Protein AF-A0A1F9K2Q4-F1 (afdb_monomer)

Structure (mmCIF, N/CA/C/O backbone):
data_AF-A0A1F9K2Q4-F1
#
_entry.id   AF-A0A1F9K2Q4-F1
#
loop_
_atom_site.group_PDB
_atom_site.id
_atom_site.type_symbol
_atom_site.label_atom_id
_atom_site.label_alt_id
_atom_site.label_comp_id
_atom_site.label_asym_id
_atom_site.label_entity_id
_atom_site.label_seq_id
_atom_site.pdbx_PDB_ins_code
_atom_site.Cartn_x
_atom_site.Cartn_y
_atom_site.Cartn_z
_atom_site.occupancy
_atom_site.B_iso_or_equiv
_atom_site.auth_seq_id
_atom_site.auth_comp_id
_atom_site.auth_asym_id
_atom_site.auth_atom_id
_atom_site.pdbx_PDB_model_num
ATOM 1 N N . MET A 1 1 ? 4.432 1.149 -15.123 1.00 59.22 1 MET A N 1
ATOM 2 C CA . MET A 1 1 ? 5.516 0.956 -14.138 1.00 59.22 1 MET A CA 1
ATOM 3 C C . MET A 1 1 ? 6.153 -0.392 -14.389 1.00 59.22 1 MET A C 1
ATOM 5 O O . MET A 1 1 ? 5.406 -1.311 -14.721 1.00 59.22 1 MET A O 1
ATOM 9 N N . PRO A 1 2 ? 7.480 -0.521 -14.248 1.00 77.06 2 PRO A N 1
ATOM 10 C CA . PRO A 1 2 ? 8.122 -1.824 -14.125 1.00 77.06 2 PRO A CA 1
ATOM 11 C C . PRO A 1 2 ? 7.406 -2.653 -13.051 1.00 77.06 2 PRO A C 1
ATOM 13 O O . PRO A 1 2 ? 7.015 -2.124 -12.010 1.00 77.06 2 PRO A O 1
ATOM 16 N N . ARG A 1 3 ? 7.191 -3.946 -13.303 1.00 75.50 3 ARG A N 1
ATOM 17 C CA . ARG A 1 3 ? 6.438 -4.821 -12.388 1.00 75.50 3 ARG A CA 1
ATOM 18 C C . ARG A 1 3 ? 7.090 -4.913 -11.004 1.00 75.50 3 ARG A C 1
ATOM 20 O O . ARG A 1 3 ? 6.385 -4.958 -10.002 1.00 75.50 3 ARG A O 1
ATOM 27 N N . ASN A 1 4 ? 8.422 -4.880 -10.957 1.00 85.06 4 ASN A N 1
ATOM 28 C CA . ASN A 1 4 ? 9.186 -4.942 -9.712 1.00 85.06 4 ASN A CA 1
ATOM 29 C C . ASN A 1 4 ? 8.891 -3.746 -8.799 1.00 85.06 4 ASN A C 1
ATOM 31 O O . ASN A 1 4 ? 8.669 -3.933 -7.607 1.00 85.06 4 ASN A O 1
ATOM 35 N N . ASP A 1 5 ? 8.775 -2.542 -9.357 1.00 91.88 5 ASP A N 1
ATOM 36 C CA . ASP A 1 5 ? 8.471 -1.337 -8.584 1.00 91.88 5 ASP A CA 1
ATOM 37 C C . ASP A 1 5 ? 7.107 -1.428 -7.895 1.00 91.88 5 ASP A C 1
ATOM 39 O O . ASP A 1 5 ? 6.926 -0.905 -6.797 1.00 91.88 5 ASP A O 1
ATOM 43 N N . GLN A 1 6 ? 6.127 -2.074 -8.540 1.00 94.00 6 GLN A N 1
ATOM 44 C CA . GLN A 1 6 ? 4.801 -2.300 -7.962 1.00 94.00 6 GLN A CA 1
ATOM 45 C C . GLN A 1 6 ? 4.862 -3.202 -6.734 1.00 94.00 6 GLN A C 1
ATOM 47 O O . GLN A 1 6 ? 4.347 -2.819 -5.686 1.00 94.00 6 GLN A O 1
ATOM 52 N N . VAL A 1 7 ? 5.528 -4.350 -6.847 1.00 94.94 7 VAL A N 1
ATOM 53 C CA . VAL A 1 7 ? 5.651 -5.299 -5.733 1.00 94.94 7 VAL A CA 1
ATOM 54 C C . VAL A 1 7 ? 6.395 -4.657 -4.559 1.00 94.94 7 VAL A C 1
ATOM 56 O O . VAL A 1 7 ? 5.953 -4.763 -3.417 1.00 94.94 7 VAL A O 1
ATOM 59 N N . THR A 1 8 ? 7.472 -3.918 -4.835 1.00 95.69 8 THR A N 1
ATOM 60 C CA . THR A 1 8 ? 8.232 -3.213 -3.796 1.00 95.69 8 THR A CA 1
ATOM 61 C C . THR A 1 8 ? 7.387 -2.156 -3.082 1.00 95.69 8 THR A C 1
ATOM 63 O O . THR A 1 8 ? 7.385 -2.111 -1.854 1.00 95.69 8 THR A O 1
ATOM 66 N N . ARG A 1 9 ? 6.612 -1.335 -3.807 1.00 96.44 9 ARG A N 1
ATOM 67 C CA . ARG A 1 9 ? 5.696 -0.376 -3.158 1.00 96.44 9 ARG A CA 1
ATOM 68 C C . ARG A 1 9 ? 4.647 -1.066 -2.301 1.00 96.44 9 ARG A C 1
ATOM 70 O O . ARG A 1 9 ? 4.443 -0.653 -1.166 1.00 96.44 9 ARG A O 1
ATOM 77 N N . GLN A 1 10 ? 4.005 -2.108 -2.827 1.00 96.12 10 GLN A N 1
ATOM 78 C CA . GLN A 1 10 ? 2.998 -2.874 -2.092 1.00 96.12 10 GLN A CA 1
ATOM 79 C C . GLN A 1 10 ? 3.562 -3.431 -0.782 1.00 96.12 10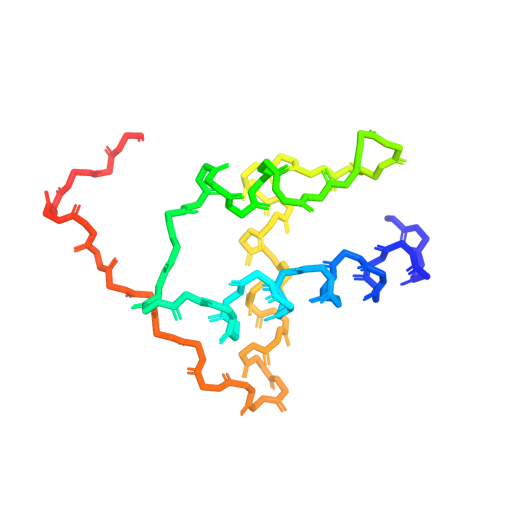 GLN A C 1
ATOM 81 O O . GLN A 1 10 ? 2.893 -3.369 0.246 1.00 96.12 10 GLN A O 1
ATOM 86 N N . TRP A 1 11 ? 4.817 -3.886 -0.789 1.00 96.62 11 TRP A N 1
ATOM 87 C CA . TRP A 1 11 ? 5.498 -4.333 0.423 1.00 96.62 11 TRP A CA 1
ATOM 88 C C . TRP A 1 11 ? 5.653 -3.218 1.471 1.00 96.62 11 TRP A C 1
ATOM 90 O O . TRP A 1 11 ? 5.337 -3.441 2.639 1.00 96.62 11 TRP A O 1
ATOM 100 N N . TYR A 1 12 ? 6.062 -2.006 1.075 1.00 97.25 12 TYR A N 1
ATOM 101 C CA . TYR A 1 12 ? 6.127 -0.862 1.998 1.00 97.25 12 TYR A CA 1
ATOM 102 C C . TYR A 1 12 ? 4.752 -0.485 2.563 1.00 97.25 12 TYR A C 1
ATOM 104 O O . TYR A 1 12 ? 4.636 -0.219 3.761 1.00 97.25 12 TYR A O 1
ATOM 112 N N . LEU A 1 13 ? 3.709 -0.505 1.726 1.00 96.19 13 LEU A N 1
ATOM 113 C CA . LEU A 1 13 ? 2.338 -0.214 2.151 1.00 96.19 13 LEU A CA 1
ATOM 114 C C . LEU A 1 13 ? 1.852 -1.212 3.203 1.00 96.19 13 LEU A C 1
ATOM 116 O O . LEU A 1 13 ? 1.359 -0.800 4.251 1.00 96.19 13 LEU A O 1
ATOM 120 N N . LEU A 1 14 ? 2.044 -2.511 2.958 1.00 95.44 14 LEU A N 1
ATOM 121 C CA . LEU A 1 14 ? 1.687 -3.560 3.914 1.00 95.44 14 LEU A CA 1
ATOM 122 C C . LEU A 1 14 ? 2.467 -3.404 5.221 1.00 95.44 14 LEU A C 1
ATOM 124 O O . LEU A 1 14 ? 1.862 -3.389 6.287 1.00 95.44 14 LEU A O 1
ATOM 128 N N . ARG A 1 15 ? 3.784 -3.170 5.149 1.00 95.38 15 ARG A N 1
ATOM 129 C CA . ARG A 1 15 ? 4.627 -2.926 6.331 1.00 95.38 15 ARG A CA 1
ATOM 130 C C . ARG A 1 15 ? 4.118 -1.742 7.161 1.00 95.38 15 ARG A C 1
ATOM 132 O O . ARG A 1 15 ? 4.102 -1.812 8.390 1.00 95.38 15 ARG A O 1
ATOM 139 N N . ARG A 1 16 ? 3.710 -0.649 6.502 1.00 95.44 16 ARG A N 1
ATOM 140 C CA . ARG A 1 16 ? 3.144 0.528 7.175 1.00 95.44 16 ARG A CA 1
ATOM 141 C C . ARG A 1 16 ? 1.820 0.183 7.853 1.00 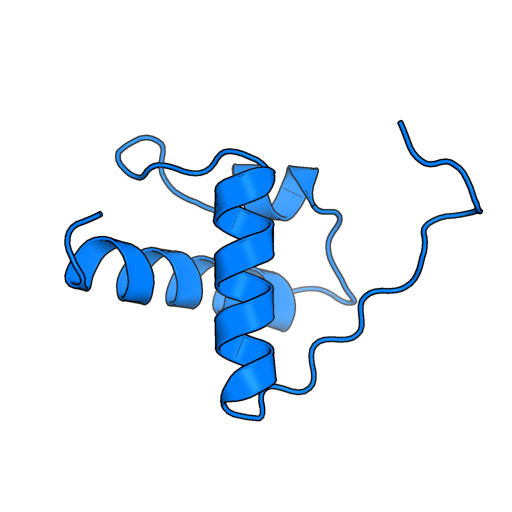95.44 16 ARG A C 1
ATOM 143 O O . ARG A 1 16 ? 1.673 0.513 9.028 1.00 95.44 16 ARG A O 1
ATOM 150 N N . LEU A 1 17 ? 0.914 -0.490 7.147 1.00 92.88 17 LEU A N 1
ATOM 151 C CA . LEU A 1 17 ? -0.408 -0.873 7.651 1.00 92.88 17 LEU A CA 1
ATOM 152 C C . LEU A 1 17 ? -0.341 -1.892 8.797 1.00 92.88 17 LEU A C 1
ATOM 154 O O . LEU A 1 17 ? -1.091 -1.759 9.754 1.00 92.88 17 LEU A O 1
ATOM 158 N N . GLU A 1 18 ? 0.578 -2.858 8.753 1.00 91.31 18 GLU A N 1
ATOM 159 C CA . GLU A 1 18 ? 0.782 -3.834 9.837 1.00 91.31 18 GLU A CA 1
ATOM 160 C C . GLU A 1 18 ? 1.300 -3.181 11.124 1.00 91.31 18 GLU A C 1
ATOM 162 O O . GLU A 1 18 ? 0.993 -3.626 12.228 1.00 91.31 18 GLU A O 1
ATOM 167 N N . SER A 1 19 ? 2.105 -2.121 10.994 1.00 86.94 19 SER A N 1
ATOM 168 C CA . SER A 1 19 ? 2.691 -1.416 12.141 1.00 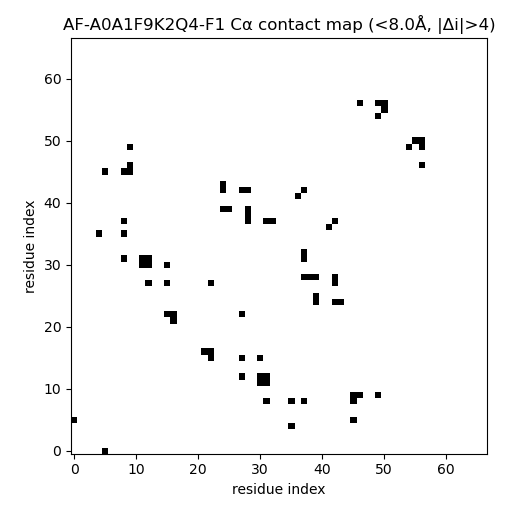86.94 19 SER A CA 1
ATOM 169 C C . SER A 1 19 ? 1.729 -0.448 12.838 1.00 86.94 19 SER A C 1
ATOM 171 O O . SER A 1 19 ? 2.059 0.080 13.903 1.00 86.94 19 SER A O 1
ATOM 173 N N . SER A 1 20 ? 0.562 -0.178 12.247 1.00 77.50 20 SER A N 1
ATOM 174 C CA . SER A 1 20 ? -0.382 0.833 12.721 1.00 77.50 20 SER A CA 1
ATOM 175 C C . SER A 1 20 ? -1.789 0.262 12.915 1.00 77.50 20 SER A C 1
ATOM 177 O O . SER A 1 20 ? -2.115 -0.830 12.471 1.00 77.50 20 SER A O 1
ATOM 179 N N . ARG A 1 21 ? -2.671 1.015 13.585 1.00 83.25 21 ARG A N 1
ATOM 180 C CA . ARG A 1 21 ? -4.109 0.680 13.670 1.00 83.25 21 ARG A CA 1
ATOM 181 C C . ARG A 1 21 ? -4.897 1.148 12.433 1.00 83.25 21 ARG A C 1
ATOM 183 O O . ARG A 1 21 ? -6.105 1.319 12.515 1.00 83.25 21 ARG A O 1
ATOM 190 N N . GLY A 1 22 ? -4.206 1.425 11.329 1.00 84.81 22 GLY A N 1
ATOM 191 C CA . GLY A 1 22 ? -4.720 2.162 10.173 1.00 84.81 22 GLY A CA 1
ATOM 192 C C . GLY A 1 22 ? -3.779 3.296 9.760 1.00 84.81 22 GLY A C 1
ATOM 193 O O . GLY A 1 22 ? -2.900 3.703 10.525 1.00 84.81 22 GLY A O 1
ATOM 194 N N . ALA A 1 23 ? -3.915 3.772 8.526 1.00 91.94 23 ALA A N 1
ATOM 195 C CA . ALA A 1 23 ? -3.124 4.877 7.994 1.00 91.94 23 ALA A CA 1
ATOM 196 C C . ALA A 1 23 ? -3.957 5.678 6.994 1.00 91.94 23 ALA A C 1
ATOM 198 O O . ALA A 1 23 ? -4.708 5.116 6.195 1.00 91.94 23 ALA A O 1
ATOM 199 N N . THR A 1 24 ? -3.793 6.995 7.013 1.00 92.81 24 THR A N 1
ATOM 200 C CA . THR A 1 24 ? -4.353 7.868 5.983 1.00 92.81 24 THR A CA 1
ATOM 201 C C . THR A 1 24 ? -3.633 7.649 4.652 1.00 92.81 24 THR A C 1
ATOM 203 O O . THR A 1 24 ? -2.468 7.243 4.603 1.00 92.81 24 THR A O 1
ATOM 206 N N . LEU A 1 25 ? -4.290 7.990 3.539 1.00 92.69 25 LEU A N 1
ATOM 207 C CA . LEU A 1 25 ? -3.660 7.893 2.220 1.00 92.69 25 LEU A CA 1
ATOM 208 C C . LEU A 1 25 ? -2.370 8.722 2.129 1.00 92.69 25 LEU A C 1
ATOM 210 O O . LEU A 1 25 ? -1.419 8.301 1.478 1.00 92.69 25 LEU A O 1
ATOM 214 N N . GLN A 1 26 ? -2.317 9.880 2.790 1.00 94.25 26 GLN A N 1
ATOM 215 C CA . GLN A 1 26 ? -1.127 10.729 2.799 1.00 94.25 26 GLN A CA 1
ATOM 216 C C . GLN A 1 26 ? 0.047 10.062 3.527 1.00 94.25 26 GLN A C 1
ATOM 218 O O . GLN A 1 26 ? 1.175 10.114 3.040 1.00 94.25 26 GLN A O 1
ATOM 223 N N . GLU A 1 27 ? -0.202 9.392 4.653 1.00 95.31 27 GLU A N 1
ATOM 224 C CA . GLU A 1 27 ? 0.833 8.627 5.356 1.00 95.31 27 GLU A CA 1
ATOM 225 C C . GLU A 1 27 ? 1.325 7.440 4.529 1.00 95.31 27 GLU A C 1
ATOM 227 O O . GLU A 1 27 ? 2.520 7.147 4.520 1.00 95.31 27 GLU A O 1
ATOM 232 N N . LEU A 1 28 ? 0.425 6.775 3.802 1.00 96.00 28 LEU A N 1
ATOM 233 C CA . LEU A 1 28 ? 0.789 5.685 2.899 1.00 96.00 28 LEU A CA 1
ATOM 234 C C . LEU A 1 28 ? 1.670 6.176 1.747 1.00 96.00 28 LEU A C 1
ATOM 236 O O . LEU A 1 28 ? 2.701 5.566 1.466 1.00 96.00 28 LEU A O 1
ATOM 240 N N . VAL A 1 29 ? 1.330 7.318 1.143 1.00 97.00 29 VAL A N 1
ATOM 241 C CA 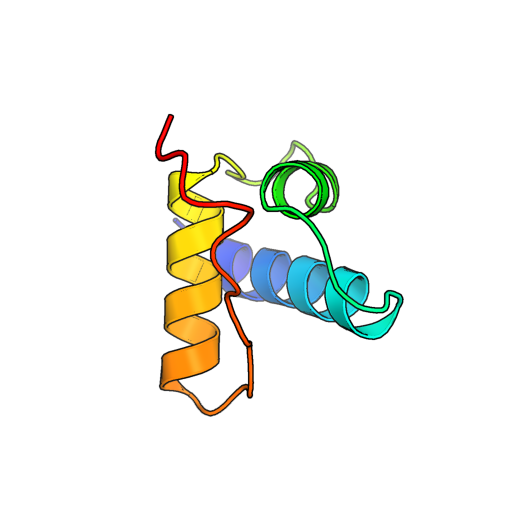. VAL A 1 29 ? 2.195 8.004 0.170 1.00 97.00 29 VAL A CA 1
ATOM 242 C C . VAL A 1 29 ? 3.565 8.310 0.783 1.00 97.00 29 VAL A C 1
ATOM 244 O O . VAL A 1 29 ? 4.589 8.025 0.168 1.00 97.00 29 VAL A O 1
ATOM 247 N N . GLY A 1 30 ? 3.602 8.838 2.009 1.00 96.94 30 GLY A N 1
ATOM 248 C CA . GLY A 1 30 ? 4.846 9.150 2.718 1.00 96.94 30 GLY A CA 1
ATOM 249 C C . GLY A 1 30 ? 5.695 7.926 3.082 1.00 96.94 30 GLY A C 1
ATOM 250 O O . GLY A 1 30 ? 6.906 8.054 3.224 1.00 96.94 30 GLY A O 1
ATOM 251 N N . SER A 1 31 ? 5.086 6.742 3.200 1.00 96.00 31 SER A N 1
ATOM 252 C CA . SER A 1 31 ? 5.780 5.501 3.581 1.00 96.00 31 SER A CA 1
ATOM 253 C C . SER A 1 31 ? 6.616 4.869 2.463 1.00 96.00 31 SER A C 1
ATOM 255 O O . SER A 1 31 ? 7.447 4.001 2.726 1.00 96.00 31 SER A O 1
ATOM 257 N N . VAL A 1 32 ? 6.406 5.299 1.218 1.00 97.38 32 VAL A N 1
ATOM 258 C CA . VAL A 1 32 ? 7.114 4.783 0.044 1.00 97.38 32 VAL A CA 1
ATOM 259 C C . VAL A 1 32 ? 8.339 5.666 -0.259 1.00 97.38 32 VAL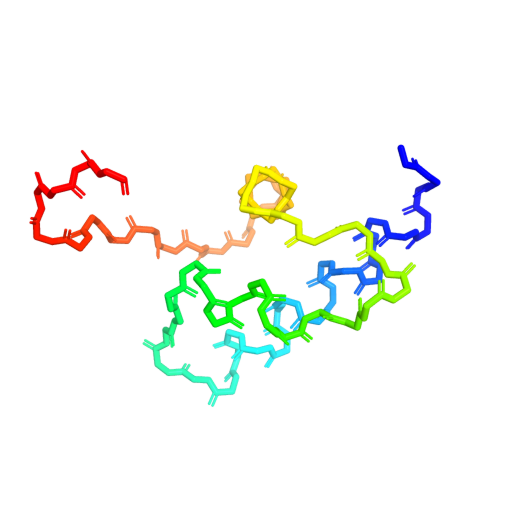 A C 1
ATOM 261 O O . VAL A 1 32 ? 8.207 6.892 -0.234 1.00 97.38 32 VAL A O 1
ATOM 264 N N . PRO A 1 33 ? 9.525 5.110 -0.585 1.00 96.81 33 PRO A N 1
ATOM 265 C CA . PRO A 1 33 ? 10.702 5.910 -0.952 1.00 96.81 33 PRO A CA 1
ATOM 266 C C . PRO A 1 33 ? 10.484 6.773 -2.208 1.00 96.81 33 PRO A C 1
ATOM 268 O O . PRO A 1 33 ? 9.717 6.398 -3.093 1.00 96.81 33 PRO A O 1
ATOM 271 N N . ASP A 1 34 ? 11.157 7.927 -2.297 1.00 95.06 34 ASP A N 1
ATOM 272 C CA . ASP A 1 34 ? 10.993 8.897 -3.401 1.00 95.06 34 ASP A CA 1
ATOM 273 C C . ASP A 1 34 ? 11.406 8.363 -4.781 1.00 95.06 34 ASP A C 1
ATOM 275 O O . ASP A 1 34 ? 10.881 8.824 -5.794 1.00 95.06 34 ASP A O 1
ATOM 279 N N . ASP A 1 35 ? 12.263 7.340 -4.824 1.00 94.31 35 ASP A N 1
ATOM 280 C CA . ASP A 1 35 ? 12.691 6.682 -6.066 1.00 94.31 35 ASP A CA 1
ATOM 281 C C . ASP A 1 35 ? 11.557 5.894 -6.752 1.00 94.31 35 ASP A C 1
ATOM 283 O O . ASP A 1 35 ? 11.699 5.447 -7.892 1.00 94.31 35 ASP A O 1
ATOM 287 N N . PHE A 1 36 ? 10.408 5.734 -6.081 1.00 93.81 36 PHE A N 1
ATOM 288 C CA . PHE A 1 36 ? 9.231 5.061 -6.616 1.00 93.81 36 PHE A CA 1
ATOM 289 C C . PHE A 1 36 ? 8.073 6.044 -6.853 1.00 93.81 36 PHE A C 1
ATOM 291 O O . PHE A 1 36 ? 7.743 6.861 -5.991 1.00 93.81 36 PHE A O 1
ATOM 298 N N . PRO A 1 37 ? 7.340 5.914 -7.974 1.00 92.25 37 PRO A N 1
ATOM 299 C CA . PRO A 1 37 ? 6.082 6.624 -8.184 1.00 92.25 37 PRO A CA 1
ATOM 300 C C . PRO A 1 37 ? 5.070 6.350 -7.065 1.00 92.25 37 PRO A C 1
ATOM 302 O O . PRO A 1 37 ? 4.547 5.247 -6.953 1.00 92.25 37 PRO A O 1
ATOM 305 N N . LYS A 1 38 ? 4.752 7.367 -6.263 1.00 95.19 38 LYS A N 1
ATOM 306 C CA . LYS A 1 38 ? 3.972 7.198 -5.025 1.00 95.19 38 LYS A CA 1
ATOM 307 C C . LYS A 1 38 ? 2.842 8.202 -4.832 1.00 95.19 38 LYS A C 1
ATOM 309 O O . LYS A 1 38 ? 2.412 8.436 -3.717 1.00 95.19 38 LYS A O 1
ATOM 314 N N . ASN A 1 39 ? 2.345 8.824 -5.899 1.00 95.94 39 ASN A N 1
ATOM 315 C CA . ASN A 1 39 ? 1.207 9.735 -5.763 1.00 95.94 39 ASN A CA 1
ATOM 316 C C . ASN A 1 39 ? -0.063 8.999 -5.280 1.00 95.94 39 ASN A C 1
ATOM 318 O O . ASN A 1 39 ? -0.182 7.779 -5.403 1.00 95.94 39 ASN A O 1
ATOM 322 N N . ALA A 1 40 ? -1.043 9.762 -4.793 1.00 95.50 40 ALA A N 1
ATOM 323 C CA . ALA A 1 40 ? -2.295 9.238 -4.247 1.00 95.50 40 ALA A CA 1
ATOM 324 C C . ALA A 1 40 ? -3.020 8.249 -5.181 1.00 95.50 40 ALA A C 1
ATOM 326 O O . ALA A 1 40 ? -3.548 7.240 -4.719 1.00 95.50 40 ALA A O 1
ATOM 327 N N . ARG A 1 41 ? -3.030 8.502 -6.498 1.00 95.44 41 ARG A N 1
ATOM 328 C CA . ARG A 1 41 ? -3.665 7.612 -7.485 1.00 95.44 41 ARG A CA 1
ATOM 329 C C . ARG A 1 41 ? -2.921 6.282 -7.607 1.00 95.44 41 ARG A C 1
ATOM 331 O O . ARG A 1 41 ? -3.566 5.244 -7.716 1.00 95.44 41 ARG A O 1
ATOM 338 N N . THR A 1 42 ? -1.590 6.311 -7.604 1.00 95.81 42 THR A N 1
ATOM 339 C CA . THR A 1 42 ? -0.770 5.095 -7.652 1.00 95.81 42 THR A CA 1
ATOM 340 C C . THR A 1 42 ? -0.981 4.249 -6.405 1.00 95.81 42 THR A C 1
ATOM 342 O O . THR A 1 42 ? -1.242 3.058 -6.532 1.00 95.81 42 THR A O 1
ATOM 345 N N . ILE A 1 43 ? -0.956 4.867 -5.221 1.00 96.44 43 ILE A N 1
ATOM 346 C CA . ILE A 1 43 ? -1.166 4.144 -3.963 1.00 96.44 43 ILE A CA 1
ATOM 347 C C . ILE A 1 43 ? -2.565 3.524 -3.907 1.00 96.44 43 ILE A C 1
ATOM 349 O O . ILE A 1 43 ? -2.679 2.348 -3.587 1.00 96.44 43 ILE A O 1
ATOM 353 N N . ARG A 1 44 ? -3.623 4.247 -4.309 1.00 95.06 44 ARG A N 1
ATOM 354 C CA . ARG A 1 44 ? -4.980 3.670 -4.395 1.00 95.06 44 ARG A CA 1
ATOM 355 C C . ARG A 1 44 ? -5.030 2.433 -5.294 1.00 95.06 44 ARG A C 1
ATOM 357 O O . ARG A 1 44 ? -5.576 1.420 -4.885 1.00 95.06 44 ARG A O 1
ATOM 364 N N . ARG A 1 45 ? -4.393 2.476 -6.469 1.00 94.75 45 ARG A N 1
ATOM 365 C CA . ARG A 1 45 ? -4.317 1.310 -7.366 1.00 94.75 45 ARG A CA 1
ATOM 366 C C . ARG A 1 45 ? -3.565 0.126 -6.767 1.00 94.75 45 ARG A C 1
ATOM 368 O O . ARG A 1 45 ? -3.910 -1.016 -7.049 1.00 94.75 45 ARG A O 1
ATOM 375 N N . ASP A 1 46 ? -2.525 0.381 -5.981 1.00 95.81 46 ASP A N 1
ATOM 376 C CA . ASP A 1 46 ? -1.797 -0.692 -5.306 1.00 95.81 46 ASP A CA 1
ATOM 377 C C . ASP A 1 46 ? -2.641 -1.342 -4.211 1.00 95.81 46 ASP A C 1
ATOM 379 O O . ASP A 1 46 ? -2.606 -2.566 -4.092 1.00 95.81 46 ASP A O 1
ATOM 383 N N . LEU A 1 47 ? -3.414 -0.543 -3.467 1.00 95.38 47 LEU A N 1
ATOM 384 C CA . LEU A 1 47 ? -4.374 -1.029 -2.474 1.00 95.38 47 LEU A CA 1
ATOM 385 C C . LEU A 1 47 ? -5.484 -1.854 -3.143 1.00 95.38 47 LEU A C 1
ATOM 387 O O . LEU A 1 47 ? -5.703 -2.987 -2.735 1.00 95.38 47 LEU A O 1
ATOM 391 N N . GLU A 1 48 ? -6.085 -1.359 -4.232 1.00 94.31 48 GLU A N 1
ATOM 392 C CA . GLU A 1 48 ? -7.076 -2.102 -5.036 1.00 94.31 48 GLU A CA 1
ATOM 393 C C . GLU A 1 48 ? -6.514 -3.448 -5.529 1.00 94.31 48 GLU A C 1
ATOM 395 O O . GLU A 1 48 ? -7.188 -4.477 -5.495 1.00 94.31 48 GLU A O 1
ATOM 400 N N . ALA A 1 49 ? -5.254 -3.466 -5.976 1.00 94.94 49 ALA A N 1
ATOM 401 C CA . ALA A 1 49 ? -4.603 -4.694 -6.417 1.00 94.94 49 ALA A CA 1
ATOM 402 C C . ALA A 1 49 ? -4.395 -5.685 -5.260 1.00 94.94 49 ALA A C 1
ATOM 404 O O . ALA A 1 49 ? -4.611 -6.882 -5.449 1.00 94.94 49 ALA A O 1
ATOM 405 N N . LEU A 1 50 ? -4.008 -5.205 -4.075 1.00 95.38 50 LEU A N 1
ATOM 406 C CA . LEU A 1 50 ? -3.880 -6.033 -2.872 1.00 95.38 50 LEU A CA 1
ATOM 407 C C . LEU A 1 50 ? -5.241 -6.597 -2.431 1.00 95.38 50 LEU A C 1
ATOM 409 O O . LEU A 1 50 ? -5.358 -7.796 -2.184 1.00 95.38 50 LEU A O 1
ATOM 413 N N . GLU A 1 51 ? -6.288 -5.776 -2.411 1.00 94.62 51 GLU A N 1
ATOM 414 C CA . GLU A 1 51 ? -7.658 -6.227 -2.127 1.00 94.62 51 GLU A CA 1
ATOM 415 C C . GLU A 1 51 ? -8.110 -7.305 -3.116 1.00 94.62 51 GLU A C 1
ATOM 417 O O . GLU A 1 51 ? -8.641 -8.340 -2.711 1.00 94.62 51 GLU A O 1
ATOM 422 N N . SER A 1 52 ? -7.826 -7.120 -4.411 1.00 94.62 52 SER A N 1
ATOM 423 C CA . SER A 1 52 ? -8.229 -8.068 -5.460 1.00 94.62 52 SER A CA 1
ATOM 424 C C . SER A 1 52 ? -7.621 -9.466 -5.303 1.00 94.62 52 SER A C 1
ATOM 426 O O . SER A 1 52 ? -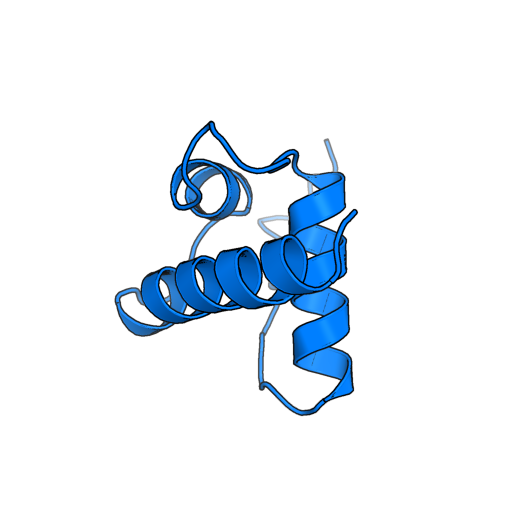8.168 -10.436 -5.827 1.00 94.62 52 SER A O 1
ATOM 428 N N . VAL A 1 53 ? -6.504 -9.580 -4.572 1.00 94.69 53 VAL A N 1
ATOM 429 C CA . VAL A 1 53 ? -5.836 -10.856 -4.272 1.00 94.69 53 VAL A CA 1
ATOM 430 C C . VAL A 1 53 ? -6.085 -11.337 -2.837 1.00 94.69 53 VAL A C 1
ATOM 432 O O . VAL A 1 53 ? -5.464 -12.304 -2.401 1.00 94.69 53 VAL A O 1
ATOM 435 N N . GLY A 1 54 ? -7.020 -10.703 -2.119 1.00 93.31 54 GLY A N 1
ATOM 436 C CA . GLY A 1 54 ? -7.551 -11.189 -0.845 1.00 93.31 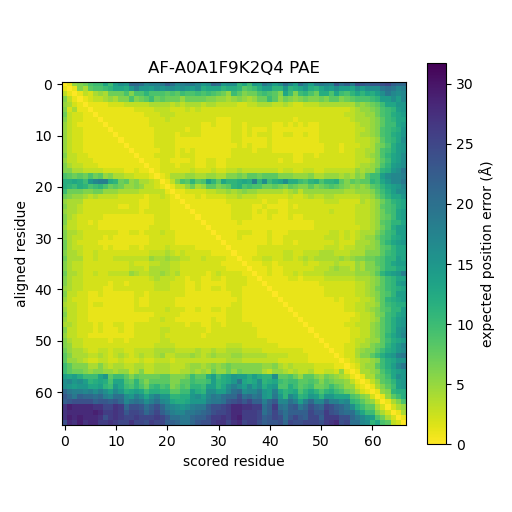54 GLY A CA 1
ATOM 437 C C . GLY A 1 54 ? -6.961 -10.551 0.411 1.00 93.31 54 GLY A C 1
ATOM 438 O O . GLY A 1 54 ? -7.238 -11.040 1.506 1.00 93.31 54 GLY A O 1
ATOM 439 N N . PHE A 1 55 ? -6.173 -9.475 0.302 1.00 91.38 55 PHE A N 1
ATOM 440 C CA . PHE A 1 55 ? -5.778 -8.725 1.498 1.00 91.38 55 PHE A CA 1
ATOM 441 C C . PHE A 1 55 ? -7.000 -7.990 2.076 1.00 91.38 55 PHE A C 1
ATOM 443 O O . PHE A 1 55 ? -7.667 -7.265 1.338 1.00 91.38 55 PHE A O 1
ATOM 450 N N . PRO A 1 56 ? -7.301 -8.132 3.382 1.00 88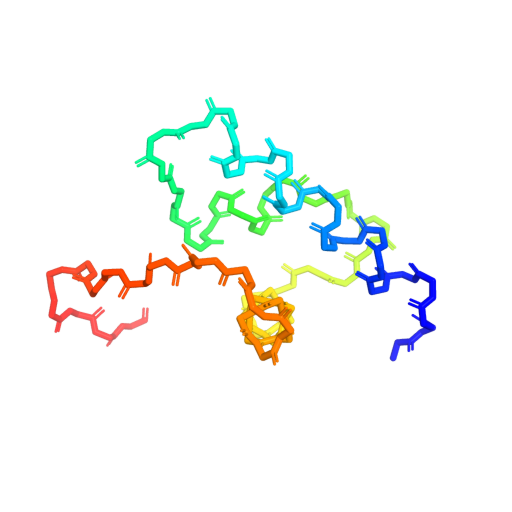.25 56 PRO A N 1
ATOM 451 C CA . PRO A 1 56 ? -8.487 -7.546 4.003 1.00 88.25 56 PRO A CA 1
ATOM 452 C C . PRO A 1 56 ? -8.256 -6.067 4.349 1.00 88.25 56 PRO A C 1
ATOM 454 O O . PRO A 1 56 ? -8.272 -5.675 5.516 1.00 88.25 56 PRO A O 1
ATOM 457 N N . LEU A 1 57 ? -7.979 -5.242 3.339 1.00 85.81 57 LEU A N 1
ATOM 458 C CA . LEU A 1 57 ? -7.816 -3.804 3.519 1.00 85.81 57 LEU A CA 1
ATOM 459 C C . LEU A 1 57 ? -9.204 -3.169 3.657 1.00 85.81 57 LEU A C 1
ATOM 461 O O . LEU A 1 57 ? -10.080 -3.369 2.821 1.00 85.81 57 LEU A O 1
ATOM 465 N N . VAL A 1 58 ? -9.421 -2.440 4.751 1.00 75.88 58 VAL A N 1
ATOM 466 C CA . VAL A 1 58 ? -10.671 -1.716 4.998 1.00 75.88 58 VAL A CA 1
ATOM 467 C C . VAL A 1 58 ? -10.410 -0.238 4.750 1.00 75.88 58 VAL A C 1
ATOM 469 O O . VAL A 1 58 ? -9.651 0.397 5.482 1.00 75.88 58 VAL A O 1
ATOM 472 N N . ALA A 1 59 ? -11.033 0.313 3.712 1.00 69.50 59 ALA A N 1
ATOM 473 C CA . ALA A 1 59 ? -11.055 1.748 3.479 1.00 69.50 59 ALA A CA 1
ATOM 474 C C . ALA A 1 59 ? -12.287 2.349 4.164 1.00 69.50 59 ALA A C 1
ATOM 476 O O . ALA A 1 59 ? -13.393 2.307 3.625 1.00 69.50 59 ALA A O 1
ATOM 477 N N . GLU A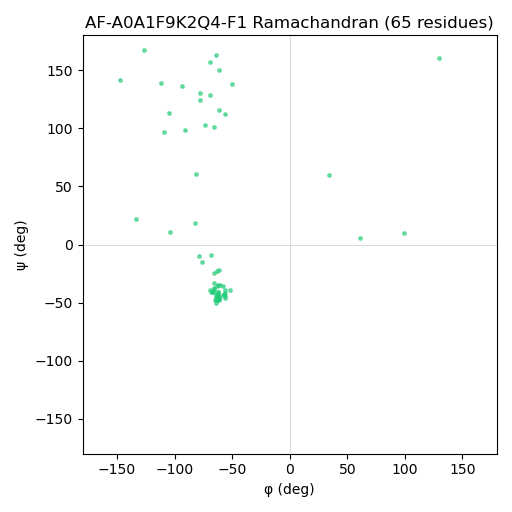 1 60 ? -12.105 2.917 5.354 1.00 66.88 60 GLU A N 1
ATOM 478 C CA . GLU A 1 60 ? -13.154 3.722 5.976 1.00 66.88 60 GLU A CA 1
ATOM 479 C C . GLU A 1 60 ? -13.178 5.116 5.331 1.00 66.88 60 GLU A C 1
ATOM 481 O O . GLU A 1 60 ? -12.128 5.762 5.210 1.00 66.88 60 GLU A O 1
ATOM 486 N N . PRO A 1 61 ? -14.347 5.617 4.897 1.00 60.47 61 PRO A N 1
ATOM 487 C CA . PRO A 1 61 ? -14.476 7.012 4.519 1.00 60.47 61 PRO A CA 1
ATOM 488 C C . PRO A 1 61 ? -14.178 7.873 5.748 1.00 60.47 61 PRO A C 1
ATOM 490 O O . PRO A 1 61 ? -14.922 7.845 6.723 1.00 60.47 61 PRO A O 1
ATOM 493 N N . SER A 1 62 ? -13.106 8.660 5.704 1.00 54.00 62 SER A N 1
ATOM 494 C CA . SER A 1 62 ? -12.869 9.712 6.689 1.00 54.00 62 SER A CA 1
ATOM 495 C C . SER A 1 62 ? -13.962 10.773 6.535 1.00 54.00 62 SER A C 1
ATOM 497 O O . SER A 1 62 ? -13.920 11.543 5.574 1.00 54.00 62 SER A O 1
ATOM 499 N N . ASP A 1 63 ? -14.967 10.749 7.414 1.00 47.31 63 ASP A N 1
ATOM 500 C CA . ASP A 1 63 ? -16.008 11.772 7.596 1.00 47.31 63 ASP A CA 1
ATOM 501 C C . ASP A 1 63 ? -16.452 12.503 6.315 1.00 47.31 63 ASP A C 1
ATOM 503 O O . ASP A 1 63 ? -16.339 13.719 6.188 1.00 47.31 63 ASP A O 1
ATOM 507 N N . GLY A 1 64 ? -16.964 11.753 5.332 1.00 44.34 64 GLY A N 1
ATOM 508 C CA . GLY A 1 64 ? -17.829 12.289 4.271 1.00 44.34 64 GLY A CA 1
ATOM 509 C C . GLY A 1 64 ? -17.260 13.378 3.347 1.00 44.34 64 GLY A C 1
ATOM 510 O O . GLY A 1 64 ? -18.009 13.888 2.513 1.00 44.34 64 GLY A O 1
ATOM 511 N N . GLN A 1 65 ? -15.977 13.739 3.428 1.00 31.88 65 GLN A N 1
ATOM 512 C CA . GLN A 1 65 ? -15.421 14.829 2.627 1.00 31.88 65 GLN A CA 1
ATOM 513 C C . GLN A 1 65 ? -14.477 14.289 1.549 1.00 31.88 65 GLN A C 1
ATOM 515 O O . GLN A 1 65 ? -13.293 14.045 1.762 1.00 31.88 65 GLN A O 1
ATOM 520 N N . THR A 1 66 ? -15.013 14.130 0.341 1.00 34.41 66 THR A N 1
ATOM 521 C CA . THR A 1 66 ? -14.203 13.973 -0.870 1.00 34.41 66 THR A CA 1
ATOM 522 C C . THR A 1 66 ? -13.595 15.333 -1.216 1.00 34.41 66 THR A C 1
ATOM 524 O O . THR A 1 66 ? -14.305 16.194 -1.737 1.00 34.41 66 THR A O 1
ATOM 527 N N . ARG A 1 67 ? -12.309 15.556 -0.924 1.00 33.16 67 ARG A N 1
ATOM 528 C CA . ARG A 1 67 ? -11.478 16.559 -1.611 1.00 33.16 67 ARG A CA 1
ATOM 529 C C . ARG A 1 67 ? -10.065 16.033 -1.804 1.00 33.16 67 ARG A C 1
ATOM 531 O O . ARG A 1 67 ? -9.496 15.514 -0.822 1.00 33.16 67 ARG A O 1
#

Foldseek 3Di:
DPPVLLVQLLVQLVVVVVVDVDDDLVVSLVSDDPVGDRDSVSSVVSVVVCVVVPDPDDDDPPPPDDD

Nearest PDB structures (foldseek):
  2rn7-assembly1_A  TM=5.931E-01  e=6.082E+00  Shigella flexneri
  2l3d-assembly1_A  TM=5.170E-01  e=8.988E+00  Homo sapiens
  1tzw-assembly1_A  TM=4.910E-01  e=7.394E+00  Thermotoga maritima
  2axd-assembly1_S  TM=3.672E-01  e=7.891E+00  Escherichia coli

Mean predicted aligned error: 5.63 Å

Radius of gyration: 11.71 Å; Cα contacts (8 Å, |Δi|>4): 39; chains: 1; bounding box: 30×28×28 Å

Solvent-accessible surface area (backbone atoms only — not comparable to full-atom values): 4287 Å² total; per-residue (Å²): 128,64,70,66,60,52,55,55,48,47,50,38,47,50,56,54,44,73,75,40,101,61,74,55,70,68,56,50,34,66,60,42,62,85,96,45,93,42,51,70,70,52,49,50,52,47,50,53,52,41,41,76,76,68,47,90,76,79,86,75,79,72,81,88,65,92,127

pLDDT: mean 86.3, std 16.78, range [31.88, 97.38]

Secondary structure (DSSP, 8-state):
--HHHHHHHHHHHHHHHHTSS---HHHHHHHS-TTS---HHHHHHHHHHHHHTT-------STT---

Sequence (67 aa):
MPRNDQVTRQWYLLRRLESSRGATLQELVGSVPDDFPKNARTIRRDLEALESVGFPLVAEPSDGQTR